Protein AF-A0A952CXL1-F1 (afdb_monomer_lite)

Sequence (79 aa):
MADAQGILVFNERIKLVAGFANALAIGIIGIAVFKPIAEGLSASWLAVAGWGMIGLAIHVLSHYILGHLRSEMRHATLL

Foldseek 3Di:
DVPVVVVVVVLVVLLVVLVVLLVVLVVLLVCLVCQCVVCPPNGDNVVSVVSNVVSVVSNVVSVVSNVVSVVVVVVVVVD

pLDDT: mean 91.58, std 10.59, range [51.03, 98.44]

Radius of gyration: 17.87 Å; chains: 1; bounding box: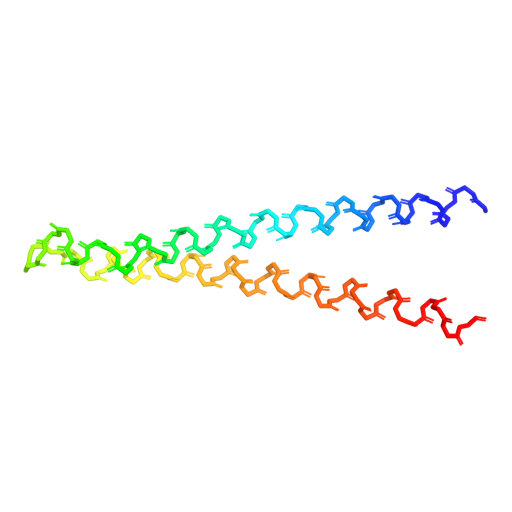 46×15×51 Å

Secondary structure (DSSP, 8-state):
-HHHHHHHHHHHHHHHHHHHHHHHHHHHHHHHHHHHHHHGGG--HHHHHHHHHHHHHHHHHHHHHHHHHHHHHHHHH--

Structure (mmCIF, N/CA/C/O backbone):
data_AF-A0A952CXL1-F1
#
_entry.id   AF-A0A952CXL1-F1
#
loop_
_atom_site.group_PDB
_atom_site.id
_atom_site.type_symbol
_atom_site.label_atom_id
_atom_site.label_alt_id
_atom_site.label_comp_id
_atom_site.label_asym_id
_atom_site.label_entity_id
_atom_site.label_seq_id
_atom_site.pdbx_PDB_ins_code
_atom_site.Cartn_x
_atom_site.Cartn_y
_atom_site.Cartn_z
_atom_site.occupancy
_atom_site.B_iso_or_equiv
_atom_site.auth_seq_id
_atom_site.auth_comp_id
_atom_site.auth_asym_id
_atom_site.auth_atom_id
_atom_site.pdbx_PDB_model_num
ATOM 1 N N . MET A 1 1 ? -19.192 2.093 30.264 1.00 51.03 1 MET A N 1
ATOM 2 C CA . MET A 1 1 ? -19.361 3.377 29.536 1.00 51.03 1 MET A CA 1
ATOM 3 C C . MET A 1 1 ? -18.028 4.009 29.118 1.00 51.03 1 MET A C 1
ATOM 5 O O . MET A 1 1 ? -18.011 4.652 28.076 1.00 51.03 1 MET A O 1
ATOM 9 N N . ALA A 1 2 ? -16.923 3.840 29.865 1.00 58.91 2 ALA A N 1
ATOM 10 C CA . ALA A 1 2 ? -15.586 4.317 29.459 1.00 58.91 2 ALA A CA 1
ATOM 11 C C . ALA A 1 2 ? -14.883 3.425 28.403 1.00 58.91 2 ALA A C 1
ATOM 13 O O . ALA A 1 2 ? -13.924 3.839 27.764 1.00 58.91 2 ALA A O 1
ATOM 14 N N . ASP A 1 3 ? -15.386 2.211 28.201 1.00 75.75 3 ASP A N 1
ATOM 15 C CA . ASP A 1 3 ? -14.894 1.166 27.302 1.00 75.75 3 ASP A CA 1
ATOM 16 C C . ASP A 1 3 ? -15.356 1.354 25.847 1.00 75.75 3 ASP A C 1
ATOM 18 O O . ASP A 1 3 ? -14.536 1.351 24.930 1.00 75.75 3 ASP A O 1
ATOM 22 N N . ALA A 1 4 ? -16.651 1.604 25.629 1.00 79.19 4 ALA A N 1
ATOM 23 C CA . ALA A 1 4 ? -17.218 1.744 24.284 1.00 79.19 4 ALA A CA 1
ATOM 24 C C . ALA A 1 4 ? -16.655 2.957 23.520 1.00 79.19 4 ALA A C 1
ATOM 26 O O . ALA A 1 4 ? -16.328 2.860 22.339 1.00 79.19 4 ALA A O 1
ATOM 27 N N . GLN A 1 5 ? -16.477 4.094 24.203 1.00 82.31 5 GLN A N 1
ATOM 28 C CA . GLN A 1 5 ? -15.876 5.288 23.597 1.00 82.31 5 GLN A CA 1
ATOM 29 C C . GLN A 1 5 ? -14.404 5.061 23.229 1.00 82.31 5 GLN A C 1
ATOM 31 O O . GLN A 1 5 ? -13.957 5.506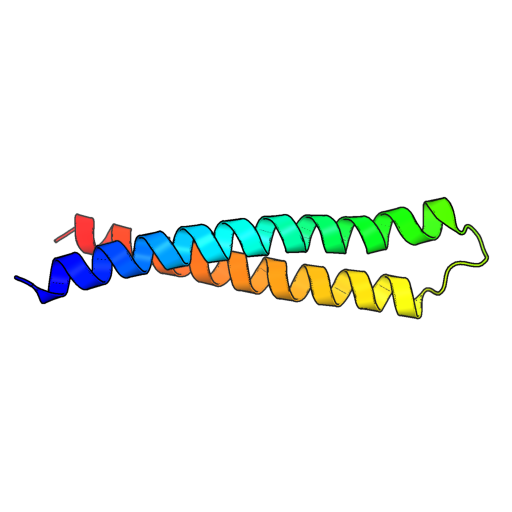 22.173 1.00 82.31 5 GLN A O 1
ATOM 36 N N . GLY A 1 6 ? -13.660 4.324 24.062 1.00 87.50 6 GLY A N 1
ATOM 37 C CA . GLY A 1 6 ? -12.270 3.965 23.779 1.00 87.50 6 GLY A CA 1
ATOM 38 C C . GLY A 1 6 ? -12.127 3.119 22.511 1.00 87.50 6 GL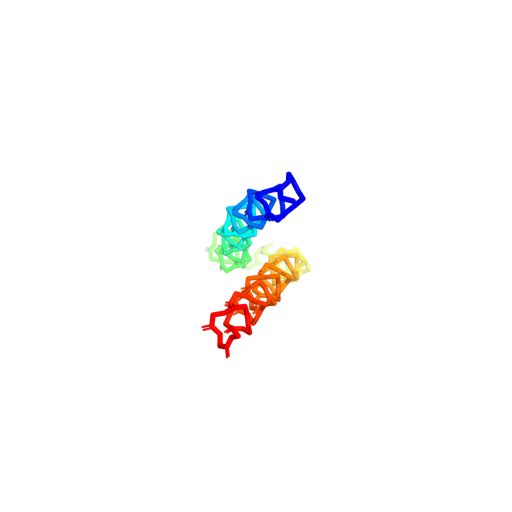Y A C 1
ATOM 39 O O . GLY A 1 6 ? -11.237 3.376 21.700 1.00 87.50 6 GLY A O 1
ATOM 40 N N . ILE A 1 7 ? -13.042 2.167 22.300 1.00 88.31 7 ILE A N 1
ATOM 41 C CA . ILE A 1 7 ? -13.078 1.322 21.096 1.00 88.31 7 ILE A CA 1
ATOM 42 C C . ILE A 1 7 ? -13.382 2.155 19.845 1.00 88.31 7 ILE A C 1
ATOM 44 O O . ILE A 1 7 ? -12.715 1.991 18.825 1.00 88.31 7 ILE A O 1
ATOM 48 N N . LEU A 1 8 ? -14.334 3.090 19.919 1.00 88.06 8 LEU A N 1
ATOM 49 C CA . LEU A 1 8 ? -14.664 3.965 18.788 1.00 88.06 8 LEU A CA 1
ATOM 50 C C . LEU A 1 8 ? -13.465 4.823 18.361 1.00 88.06 8 LEU A C 1
ATOM 52 O O . LEU A 1 8 ? -13.111 4.844 17.183 1.00 88.06 8 LEU A O 1
ATOM 56 N N . VAL A 1 9 ? -12.786 5.457 19.321 1.00 91.88 9 VAL A N 1
ATOM 57 C CA . VAL A 1 9 ? -11.586 6.268 19.050 1.00 91.88 9 VAL A CA 1
ATOM 58 C C . VAL A 1 9 ? -10.462 5.415 18.462 1.00 91.88 9 VAL A C 1
ATOM 60 O O . VAL A 1 9 ? -9.752 5.853 17.554 1.00 91.88 9 VAL A O 1
ATOM 63 N N . PHE A 1 10 ? -10.281 4.190 18.958 1.00 91.25 10 PHE A N 1
ATOM 64 C CA . PHE A 1 10 ? -9.304 3.264 18.395 1.00 91.25 10 PHE A CA 1
ATOM 65 C C . PHE A 1 10 ? -9.638 2.912 16.938 1.00 91.25 10 PHE A C 1
ATOM 67 O O . PHE A 1 10 ? -8.774 3.040 16.069 1.00 91.25 10 PHE A O 1
ATOM 74 N N . ASN A 1 11 ? -10.891 2.567 16.643 1.00 92.94 11 ASN A N 1
ATOM 75 C CA . ASN A 1 11 ? -11.340 2.217 15.294 1.00 92.94 11 ASN A CA 1
ATOM 76 C C . ASN A 1 11 ? -11.156 3.369 14.297 1.00 92.94 11 ASN A C 1
ATOM 78 O O . ASN A 1 11 ? -10.727 3.139 13.164 1.00 92.94 11 ASN A O 1
ATOM 82 N N . GLU A 1 12 ? -11.407 4.613 14.708 1.00 94.81 12 GLU A N 1
ATOM 83 C CA . GLU A 1 12 ? -11.135 5.794 13.881 1.00 94.81 12 GLU A CA 1
ATOM 84 C C . GLU A 1 12 ? -9.646 5.943 13.552 1.00 94.81 12 GLU A C 1
ATOM 86 O O . GLU A 1 12 ? -9.285 6.176 12.396 1.00 94.81 12 GLU A O 1
ATOM 91 N N . ARG A 1 13 ? -8.762 5.743 14.537 1.00 96.69 13 ARG A N 1
ATOM 92 C CA . ARG A 1 13 ? -7.306 5.789 14.322 1.00 96.69 13 ARG A CA 1
ATOM 93 C C . ARG A 1 13 ? -6.849 4.695 13.368 1.00 96.69 13 ARG A C 1
ATOM 95 O O . ARG A 1 13 ? -6.103 4.983 12.434 1.00 96.69 13 ARG A O 1
ATOM 102 N N . ILE A 1 14 ? -7.320 3.462 13.556 1.00 96.56 14 ILE A N 1
ATOM 103 C CA . ILE A 1 14 ? -6.983 2.347 12.660 1.00 96.56 14 ILE A CA 1
ATOM 104 C C . ILE A 1 14 ? -7.495 2.616 11.246 1.00 96.56 14 ILE A C 1
ATOM 106 O O . ILE A 1 14 ? -6.769 2.380 10.283 1.00 96.56 14 ILE A O 1
ATOM 110 N N . LYS A 1 15 ? -8.697 3.181 11.098 1.00 95.94 15 LYS A N 1
ATOM 111 C CA . LYS A 1 15 ? -9.236 3.582 9.794 1.00 95.94 15 LYS A CA 1
ATOM 112 C C . LYS A 1 15 ? -8.339 4.607 9.095 1.00 95.94 15 LYS A C 1
ATOM 114 O O . LYS A 1 15 ? -8.075 4.456 7.903 1.00 95.94 15 LYS A O 1
ATOM 119 N N . LEU A 1 16 ? -7.857 5.622 9.816 1.00 97.75 16 LEU A N 1
ATOM 120 C CA . LEU A 1 16 ? -6.932 6.622 9.271 1.00 97.75 16 LEU A CA 1
ATOM 121 C C . LEU A 1 16 ? -5.598 5.991 8.856 1.00 97.75 16 LEU A C 1
ATOM 123 O O . LEU A 1 16 ? -5.130 6.232 7.744 1.00 97.75 16 LEU A O 1
ATOM 127 N N . VAL A 1 17 ? -5.018 5.142 9.708 1.00 98.00 17 VAL A N 1
ATOM 128 C CA . VAL A 1 17 ? -3.751 4.448 9.425 1.00 98.00 17 VAL A CA 1
ATOM 129 C C . VAL A 1 17 ? -3.884 3.522 8.218 1.00 98.00 17 VAL A C 1
ATOM 131 O O . VAL A 1 17 ? -3.047 3.575 7.323 1.00 98.00 17 VAL A O 1
ATOM 134 N N . ALA A 1 18 ? -4.947 2.720 8.143 1.00 97.81 18 ALA A N 1
ATOM 135 C CA . ALA A 1 18 ? -5.192 1.828 7.012 1.00 97.81 18 ALA A CA 1
ATOM 136 C C . ALA A 1 18 ? -5.454 2.610 5.714 1.00 97.81 18 ALA A C 1
ATOM 138 O O . ALA A 1 18 ? -4.954 2.238 4.656 1.00 97.81 18 ALA A O 1
ATOM 139 N N . GLY A 1 19 ? -6.181 3.730 5.781 1.00 97.88 19 GLY A N 1
ATOM 140 C CA . GLY A 1 19 ? -6.374 4.617 4.632 1.00 97.88 19 GLY A CA 1
ATOM 141 C C . GLY A 1 19 ? -5.060 5.217 4.121 1.00 97.88 19 GLY A C 1
ATOM 142 O O . GLY A 1 19 ? -4.811 5.229 2.916 1.00 97.88 19 GLY A O 1
ATOM 143 N N . PHE A 1 20 ? -4.190 5.655 5.031 1.00 98.19 20 PHE A N 1
ATOM 144 C CA . PHE A 1 20 ? -2.863 6.166 4.691 1.00 98.19 20 PHE A CA 1
ATOM 145 C C . PHE A 1 20 ? -1.950 5.075 4.114 1.00 98.19 20 PHE A C 1
ATOM 147 O O . PHE A 1 20 ? -1.341 5.274 3.063 1.00 98.19 20 PHE A O 1
ATOM 154 N N . ALA A 1 21 ? -1.903 3.902 4.748 1.00 98.19 21 ALA A N 1
ATOM 155 C CA . ALA A 1 21 ? -1.133 2.756 4.270 1.00 98.19 21 ALA A CA 1
ATOM 156 C C . ALA A 1 21 ? -1.588 2.313 2.871 1.00 98.19 21 ALA A C 1
ATOM 158 O O . ALA A 1 21 ? -0.751 2.039 2.013 1.00 98.19 21 ALA A O 1
ATOM 159 N N . ASN A 1 22 ? -2.895 2.339 2.601 1.00 98.19 22 ASN A N 1
ATOM 160 C CA . ASN A 1 22 ? -3.436 2.099 1.267 1.00 98.19 22 ASN A CA 1
ATOM 161 C C . ASN A 1 22 ? -2.932 3.126 0.239 1.00 98.19 22 ASN A C 1
ATOM 163 O O . ASN A 1 22 ? -2.541 2.751 -0.863 1.00 98.19 22 ASN A O 1
ATOM 167 N N . ALA A 1 23 ? -2.914 4.417 0.582 1.00 98.19 23 ALA A N 1
ATOM 168 C CA . ALA A 1 23 ? -2.412 5.452 -0.322 1.00 98.19 23 ALA A CA 1
ATOM 169 C C . ALA A 1 23 ? -0.917 5.258 -0.640 1.00 98.19 23 ALA A C 1
ATOM 171 O O . ALA A 1 23 ? -0.519 5.337 -1.803 1.00 98.19 23 ALA A O 1
ATOM 172 N N . LEU A 1 24 ? -0.101 4.927 0.368 1.00 98.19 24 LEU A N 1
ATOM 173 C CA . LEU A 1 24 ? 1.307 4.572 0.167 1.00 98.19 24 LEU A CA 1
ATOM 174 C C . LEU A 1 24 ? 1.464 3.337 -0.722 1.00 98.19 24 LEU A C 1
ATOM 176 O O . LEU A 1 24 ? 2.299 3.332 -1.624 1.00 98.19 24 LEU A O 1
ATOM 180 N N . ALA A 1 25 ? 0.644 2.311 -0.500 1.00 98.25 25 ALA A N 1
ATOM 181 C CA . ALA A 1 25 ? 0.653 1.088 -1.288 1.00 98.25 25 ALA A CA 1
ATOM 182 C C . ALA A 1 25 ? 0.411 1.363 -2.776 1.00 98.25 25 ALA A C 1
ATOM 184 O O . ALA A 1 25 ? 1.151 0.862 -3.618 1.00 98.25 25 ALA A O 1
ATOM 185 N N . ILE A 1 26 ? -0.564 2.217 -3.102 1.00 98.19 26 ILE A N 1
ATOM 186 C CA . ILE A 1 26 ? -0.822 2.648 -4.483 1.00 98.19 26 ILE A CA 1
ATOM 187 C C . ILE A 1 26 ? 0.393 3.386 -5.060 1.00 98.19 26 ILE A C 1
ATOM 189 O O . ILE A 1 26 ? 0.775 3.122 -6.198 1.00 98.19 26 ILE A O 1
ATOM 193 N N . GLY A 1 27 ? 1.046 4.252 -4.279 1.00 97.56 27 GLY A N 1
ATOM 194 C CA . GLY A 1 27 ? 2.298 4.901 -4.687 1.00 97.56 27 GLY A CA 1
ATOM 195 C C . GLY A 1 27 ? 3.409 3.896 -5.017 1.00 97.56 27 GLY A C 1
ATOM 196 O O . GLY A 1 27 ? 4.061 4.011 -6.053 1.00 97.56 27 GLY A O 1
ATOM 197 N N . ILE A 1 28 ? 3.576 2.865 -4.185 1.00 98.12 28 ILE A N 1
ATOM 198 C CA . ILE A 1 28 ? 4.557 1.787 -4.389 1.00 98.12 28 ILE A CA 1
ATOM 199 C C . ILE A 1 28 ? 4.221 0.948 -5.632 1.00 98.12 28 ILE A C 1
ATOM 201 O O . ILE A 1 28 ? 5.109 0.655 -6.433 1.00 98.12 28 ILE A O 1
ATOM 205 N N . ILE A 1 29 ? 2.948 0.600 -5.839 1.00 97.75 29 ILE A N 1
ATOM 206 C CA . ILE A 1 29 ? 2.492 -0.067 -7.071 1.00 97.75 29 ILE A CA 1
ATOM 207 C C . ILE A 1 29 ? 2.808 0.814 -8.286 1.00 97.75 29 ILE A C 1
ATOM 209 O O . ILE A 1 29 ? 3.297 0.318 -9.299 1.00 97.75 29 ILE A O 1
ATOM 213 N N . GLY A 1 30 ? 2.610 2.129 -8.167 1.00 97.12 30 GLY A N 1
ATOM 214 C CA . GLY A 1 30 ? 3.002 3.104 -9.181 1.00 97.12 30 GLY A CA 1
ATOM 215 C C . GLY A 1 30 ? 4.480 2.998 -9.557 1.00 97.12 30 GLY A C 1
ATOM 216 O O . GLY A 1 30 ? 4.793 2.965 -10.742 1.00 97.12 30 GLY A O 1
ATOM 217 N N . ILE A 1 31 ? 5.393 2.856 -8.587 1.00 95.94 31 ILE A N 1
ATOM 218 C CA . ILE A 1 31 ? 6.832 2.662 -8.859 1.00 95.94 31 ILE A CA 1
ATOM 219 C C . ILE A 1 31 ? 7.063 1.430 -9.739 1.00 95.94 31 ILE A C 1
ATOM 221 O O . ILE A 1 31 ? 7.833 1.505 -10.695 1.00 95.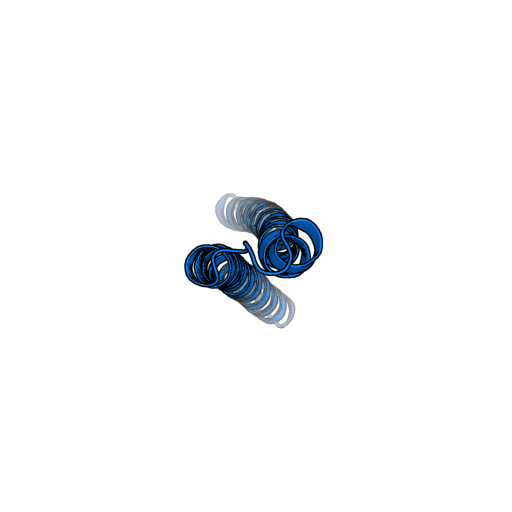94 31 ILE A O 1
ATOM 225 N N . ALA A 1 32 ? 6.384 0.315 -9.463 1.00 96.06 32 ALA A N 1
ATOM 226 C CA . ALA A 1 32 ? 6.501 -0.891 -10.280 1.00 96.06 32 ALA A CA 1
ATOM 227 C C . ALA A 1 32 ? 6.066 -0.653 -11.737 1.00 96.06 32 ALA A C 1
ATOM 229 O O . ALA A 1 32 ? 6.704 -1.157 -12.657 1.00 96.06 32 ALA A O 1
ATOM 230 N N . VAL A 1 33 ? 5.023 0.155 -11.951 1.00 96.00 33 VAL A N 1
ATOM 231 C CA . VAL A 1 33 ? 4.529 0.519 -13.289 1.00 96.00 33 VAL A CA 1
ATOM 232 C C . VAL A 1 33 ? 5.463 1.509 -13.993 1.00 96.00 33 VAL A C 1
ATOM 234 O O . VAL A 1 33 ? 5.746 1.350 -15.178 1.00 96.00 33 VAL A O 1
ATOM 237 N N . PHE A 1 34 ? 5.972 2.519 -13.283 1.00 96.62 34 PHE A N 1
ATOM 238 C CA . PHE A 1 34 ? 6.801 3.574 -13.873 1.00 96.62 34 PHE A CA 1
ATOM 239 C C . PHE A 1 34 ? 8.253 3.158 -14.109 1.00 96.62 34 PHE A C 1
ATOM 241 O O . PHE A 1 34 ? 8.872 3.644 -15.051 1.00 96.62 34 PHE A O 1
ATOM 248 N N . LYS A 1 35 ? 8.812 2.253 -13.300 1.00 93.94 35 LYS A N 1
ATOM 249 C CA . LYS A 1 35 ? 10.210 1.811 -13.420 1.00 93.94 35 LYS A CA 1
ATOM 250 C C . LYS A 1 35 ? 10.584 1.292 -14.822 1.00 93.94 35 LYS A C 1
ATOM 252 O O . LYS A 1 35 ? 11.566 1.797 -15.360 1.00 93.94 35 LYS A O 1
ATOM 257 N N . PRO A 1 36 ? 9.833 0.377 -15.470 1.00 94.69 36 PRO A N 1
ATOM 258 C CA . PRO A 1 36 ? 10.159 -0.057 -16.831 1.00 94.69 36 PRO A CA 1
ATOM 259 C C . PRO A 1 36 ? 9.984 1.054 -17.876 1.00 94.69 36 PRO A C 1
ATOM 261 O O . PRO A 1 36 ? 10.688 1.056 -18.880 1.00 94.69 36 PRO A O 1
ATOM 264 N N . ILE A 1 37 ? 9.094 2.022 -17.634 1.00 95.62 37 ILE A N 1
ATOM 265 C CA . ILE A 1 37 ? 8.919 3.191 -18.510 1.00 95.62 37 ILE A CA 1
ATOM 266 C C . ILE A 1 37 ? 10.145 4.113 -18.414 1.00 95.62 37 ILE A C 1
ATOM 268 O O . ILE A 1 37 ? 10.610 4.623 -19.429 1.00 95.62 37 ILE A O 1
ATOM 272 N N . ALA A 1 38 ? 10.686 4.300 -17.209 1.00 95.44 38 ALA A N 1
ATOM 273 C CA . ALA A 1 38 ? 11.848 5.149 -16.963 1.00 95.44 38 ALA A CA 1
ATOM 274 C C . ALA A 1 38 ? 13.179 4.501 -17.393 1.00 95.44 38 ALA A C 1
ATOM 276 O O . ALA A 1 38 ? 14.059 5.193 -17.897 1.00 95.44 38 ALA A O 1
ATOM 277 N N . GLU A 1 39 ? 13.338 3.188 -17.196 1.00 94.81 39 GLU A N 1
ATOM 278 C CA . GLU A 1 39 ? 14.602 2.460 -17.424 1.00 94.81 39 GLU A CA 1
ATOM 279 C C . GLU A 1 39 ? 14.647 1.707 -18.774 1.00 94.81 39 GLU A C 1
ATOM 281 O O . GLU A 1 39 ? 15.709 1.233 -19.195 1.00 94.81 39 GLU A O 1
ATOM 286 N N . GLY A 1 40 ? 13.518 1.580 -19.481 1.00 92.44 40 GLY A N 1
ATOM 287 C CA . GLY A 1 40 ? 13.428 0.855 -20.751 1.00 92.44 40 GLY A CA 1
ATOM 288 C C . GLY A 1 40 ? 13.904 -0.600 -20.639 1.00 92.44 40 GLY A C 1
ATOM 289 O O . GLY A 1 40 ? 13.573 -1.311 -19.692 1.00 92.44 40 GLY A O 1
ATOM 290 N N . LEU A 1 41 ? 14.723 -1.050 -21.598 1.00 90.25 41 LEU A N 1
ATOM 291 C CA . LEU A 1 41 ? 15.263 -2.421 -21.632 1.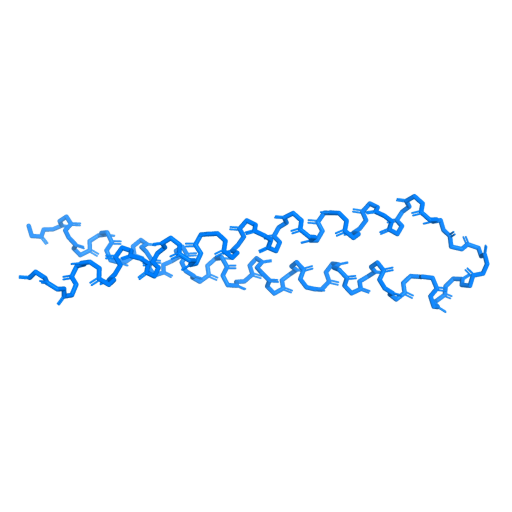00 90.25 41 LEU A CA 1
ATOM 292 C C . LEU A 1 41 ? 16.233 -2.743 -20.481 1.00 90.25 41 LEU A C 1
ATOM 294 O O . LEU A 1 41 ? 16.530 -3.913 -20.255 1.00 90.25 41 LEU A O 1
ATOM 298 N N . SER A 1 42 ? 16.729 -1.733 -19.760 1.00 93.94 42 SER A N 1
ATOM 299 C CA . SER A 1 42 ? 17.629 -1.928 -18.614 1.00 93.94 42 SER A CA 1
ATOM 300 C C . SER A 1 42 ? 16.895 -2.217 -17.300 1.00 93.94 42 SER A C 1
ATOM 302 O O . SER A 1 42 ? 17.532 -2.508 -16.286 1.00 93.94 42 SER A O 1
ATOM 304 N N . ALA A 1 43 ? 15.559 -2.163 -17.309 1.00 92.88 43 ALA A N 1
ATOM 305 C CA . ALA A 1 43 ? 14.754 -2.354 -16.117 1.00 92.88 43 ALA A CA 1
ATOM 306 C C . ALA A 1 43 ? 14.915 -3.766 -15.537 1.00 92.88 43 ALA A C 1
ATOM 308 O O . ALA A 1 43 ? 14.715 -4.779 -16.211 1.00 92.88 43 ALA A O 1
ATOM 309 N N . SER A 1 44 ? 15.209 -3.842 -14.239 1.00 96.56 44 SER A N 1
ATOM 310 C CA . SER A 1 44 ? 15.209 -5.119 -13.525 1.00 96.56 44 SER A CA 1
ATOM 311 C C . SER A 1 44 ? 13.775 -5.581 -13.268 1.00 96.56 44 SER A C 1
ATOM 313 O O . SER A 1 44 ? 13.094 -5.068 -12.376 1.00 96.56 44 SER A O 1
ATOM 315 N N . TRP A 1 45 ? 13.325 -6.593 -14.011 1.00 94.44 45 TRP A N 1
ATOM 316 C CA . TRP A 1 45 ? 11.998 -7.193 -13.828 1.00 94.44 45 TRP A CA 1
ATOM 317 C C . TRP A 1 45 ? 11.796 -7.800 -12.439 1.00 94.44 45 TRP A C 1
ATOM 319 O O . TRP A 1 45 ? 10.685 -7.767 -11.915 1.00 94.44 45 TRP A O 1
ATOM 329 N N . LEU A 1 46 ? 12.869 -8.278 -11.800 1.00 96.69 46 LEU A N 1
ATOM 330 C CA . LEU A 1 46 ? 12.815 -8.733 -10.411 1.00 96.69 46 LEU A CA 1
ATOM 331 C C . LEU A 1 46 ? 12.506 -7.571 -9.458 1.00 96.69 46 LEU A C 1
ATOM 333 O O . LEU A 1 46 ? 11.689 -7.720 -8.554 1.00 96.69 46 LEU A O 1
ATOM 337 N N . ALA A 1 47 ? 13.113 -6.401 -9.679 1.00 94.62 47 ALA A N 1
ATOM 338 C CA . ALA A 1 47 ? 12.817 -5.210 -8.888 1.00 94.62 47 ALA A CA 1
ATOM 339 C C . ALA A 1 47 ? 11.389 -4.704 -9.142 1.00 94.62 47 ALA A C 1
ATOM 341 O O . ALA A 1 47 ? 10.700 -4.342 -8.193 1.00 94.62 47 ALA A O 1
ATOM 342 N N . VAL A 1 48 ? 10.923 -4.714 -10.396 1.00 96.62 48 VAL A N 1
ATOM 343 C CA . VAL A 1 48 ? 9.533 -4.374 -10.755 1.00 96.62 48 VAL A CA 1
ATOM 344 C C . VAL A 1 48 ? 8.547 -5.286 -10.028 1.00 96.62 48 VAL A C 1
ATOM 346 O O . VAL A 1 48 ? 7.641 -4.794 -9.357 1.00 96.62 48 VAL A O 1
ATOM 349 N N . ALA A 1 49 ? 8.756 -6.602 -10.099 1.00 97.50 49 ALA A N 1
ATOM 350 C CA . ALA A 1 49 ? 7.932 -7.575 -9.393 1.00 97.50 49 ALA A CA 1
ATOM 351 C C . ALA A 1 49 ? 7.990 -7.365 -7.873 1.00 97.50 49 ALA A C 1
ATOM 353 O O . ALA A 1 49 ? 6.953 -7.385 -7.219 1.00 97.50 49 ALA A O 1
ATOM 354 N N . GLY A 1 50 ? 9.175 -7.096 -7.315 1.00 97.69 50 GLY A N 1
ATOM 355 C CA . GLY A 1 50 ? 9.356 -6.812 -5.891 1.00 97.69 50 GLY A CA 1
ATOM 356 C C . GLY A 1 50 ? 8.547 -5.603 -5.420 1.00 97.69 50 GLY A C 1
ATOM 357 O O . GLY A 1 50 ? 7.759 -5.722 -4.482 1.00 97.69 50 GLY A O 1
ATOM 358 N N . TRP A 1 51 ? 8.674 -4.460 -6.100 1.00 96.94 51 TRP A N 1
ATOM 359 C CA . TRP A 1 51 ? 7.887 -3.262 -5.786 1.00 96.94 51 TRP A CA 1
ATOM 360 C C . TRP A 1 51 ? 6.386 -3.512 -5.942 1.00 96.94 51 TRP A C 1
ATOM 362 O O . TRP A 1 51 ? 5.611 -3.160 -5.054 1.00 96.94 51 TRP A O 1
ATOM 372 N N . GLY A 1 52 ? 5.980 -4.183 -7.023 1.00 97.81 52 GLY A N 1
ATOM 373 C CA . GLY A 1 52 ? 4.578 -4.508 -7.277 1.00 97.81 52 GLY A CA 1
ATOM 374 C C . GLY A 1 52 ? 3.984 -5.391 -6.181 1.00 97.81 52 GLY A C 1
ATOM 375 O O . GLY A 1 52 ? 2.911 -5.088 -5.666 1.00 97.81 52 GLY A O 1
ATOM 376 N N . MET A 1 53 ? 4.705 -6.434 -5.767 1.00 98.25 53 MET A N 1
ATOM 377 C CA . MET A 1 53 ? 4.270 -7.365 -4.724 1.00 98.25 53 MET A CA 1
ATOM 378 C C . MET A 1 53 ? 4.179 -6.704 -3.349 1.00 98.25 53 MET A C 1
ATOM 380 O O . MET A 1 53 ? 3.194 -6.915 -2.644 1.00 98.25 53 MET A O 1
ATOM 384 N N . ILE A 1 54 ? 5.165 -5.885 -2.968 1.00 98.12 54 ILE A N 1
ATOM 385 C CA . ILE A 1 54 ? 5.143 -5.156 -1.689 1.00 98.12 54 ILE A CA 1
ATOM 386 C C . ILE A 1 54 ? 3.949 -4.201 -1.653 1.00 98.12 54 ILE A C 1
ATOM 388 O O . ILE A 1 54 ? 3.175 -4.211 -0.694 1.00 98.12 54 ILE A O 1
ATOM 392 N N . GLY A 1 55 ? 3.768 -3.409 -2.711 1.00 98.06 55 GLY A N 1
ATOM 393 C CA . GLY A 1 55 ? 2.635 -2.500 -2.820 1.00 98.06 55 GLY A CA 1
ATOM 394 C C . GLY A 1 55 ? 1.302 -3.248 -2.772 1.00 98.06 55 GLY A C 1
ATOM 395 O O . GLY A 1 55 ? 0.424 -2.893 -1.990 1.00 98.06 55 GLY A O 1
ATOM 396 N N . LEU A 1 56 ? 1.162 -4.341 -3.525 1.00 98.12 56 LEU A N 1
ATOM 397 C CA . LEU A 1 56 ? -0.064 -5.139 -3.544 1.00 98.12 56 LEU A CA 1
ATOM 398 C C . LEU A 1 56 ? -0.382 -5.757 -2.176 1.00 98.12 56 LEU A C 1
ATOM 400 O O . LEU A 1 56 ? -1.531 -5.713 -1.742 1.00 98.12 56 LEU A O 1
ATOM 404 N N . ALA A 1 57 ? 0.620 -6.280 -1.468 1.00 98.44 57 ALA A N 1
ATOM 405 C CA . ALA A 1 57 ? 0.432 -6.850 -0.137 1.00 98.44 57 ALA A CA 1
ATOM 406 C C . ALA A 1 57 ? -0.100 -5.808 0.861 1.00 98.44 57 ALA A C 1
ATOM 408 O O . ALA A 1 57 ? -1.074 -6.071 1.570 1.00 98.44 57 ALA A O 1
ATOM 409 N N . ILE A 1 58 ? 0.48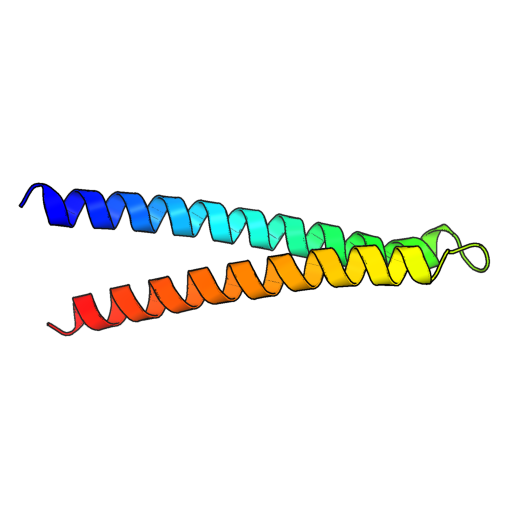6 -4.605 0.880 1.00 98.25 58 ILE A N 1
ATOM 410 C CA . ILE A 1 58 ? 0.042 -3.516 1.766 1.00 98.25 58 ILE A CA 1
ATOM 411 C C . ILE A 1 58 ? -1.355 -3.030 1.362 1.00 98.25 58 ILE A C 1
ATOM 413 O O . ILE A 1 58 ? -2.194 -2.779 2.231 1.00 98.25 58 ILE A O 1
ATOM 417 N N . HIS A 1 59 ? -1.633 -2.931 0.060 1.00 98.00 59 HIS A N 1
ATOM 418 C CA . HIS A 1 59 ? -2.937 -2.534 -0.469 1.00 98.00 59 HIS A CA 1
ATOM 419 C C . HIS A 1 59 ? -4.041 -3.499 -0.014 1.00 98.00 59 HIS A C 1
ATOM 421 O O . HIS A 1 59 ? -5.040 -3.068 0.564 1.00 98.00 59 HIS A O 1
ATOM 427 N N . VAL A 1 60 ? -3.830 -4.807 -0.198 1.00 98.25 60 VAL A N 1
ATOM 428 C CA . VAL A 1 60 ? -4.780 -5.854 0.210 1.00 98.25 60 VAL A CA 1
ATOM 429 C C . VAL A 1 60 ? -4.991 -5.846 1.721 1.00 98.25 60 VAL A C 1
ATOM 431 O O . VAL A 1 60 ? -6.136 -5.851 2.169 1.00 98.25 60 VAL A O 1
ATOM 434 N N . LEU A 1 61 ? -3.918 -5.772 2.514 1.00 98.00 61 LEU A N 1
ATOM 435 C CA . LEU A 1 61 ? -4.020 -5.717 3.974 1.00 98.00 61 LEU A CA 1
ATOM 436 C C . LEU A 1 61 ? -4.814 -4.490 4.443 1.00 98.00 61 LEU A C 1
ATOM 438 O O . LEU A 1 61 ? -5.691 -4.598 5.300 1.00 98.00 61 LEU A O 1
ATOM 442 N N . SER A 1 62 ? -4.547 -3.327 3.854 1.00 97.31 62 SER A N 1
ATOM 443 C CA . SER A 1 62 ? -5.250 -2.088 4.189 1.00 97.31 62 SER A CA 1
ATOM 444 C C . SER A 1 62 ? -6.738 -2.178 3.842 1.00 97.31 62 SER A C 1
ATOM 446 O O . SER A 1 62 ? -7.591 -1.801 4.648 1.00 97.31 62 SER A O 1
ATOM 448 N N . HIS A 1 63 ? -7.068 -2.740 2.676 1.00 96.88 63 HIS A N 1
ATOM 449 C CA . HIS A 1 63 ? -8.452 -2.990 2.276 1.00 96.88 63 HIS A CA 1
ATOM 450 C C . HIS A 1 63 ? -9.157 -4.001 3.177 1.00 96.88 63 HIS A C 1
ATOM 452 O O . HIS A 1 63 ? -10.327 -3.799 3.506 1.00 96.88 63 HIS A O 1
ATOM 458 N N . TYR A 1 64 ? -8.457 -5.050 3.610 1.00 97.19 64 TYR A N 1
ATOM 459 C CA . TYR A 1 64 ? -8.982 -6.020 4.565 1.00 97.19 64 TYR A CA 1
ATOM 460 C C . TYR A 1 64 ? -9.363 -5.343 5.887 1.00 97.19 64 TYR A C 1
ATOM 462 O O . TYR A 1 64 ? -10.497 -5.489 6.341 1.00 97.19 64 TYR A O 1
ATOM 470 N N . ILE A 1 65 ? -8.470 -4.526 6.455 1.00 95.75 65 ILE A N 1
ATOM 471 C CA . ILE A 1 65 ? -8.723 -3.792 7.706 1.00 95.75 65 ILE A CA 1
ATOM 472 C C . ILE A 1 65 ? -9.914 -2.836 7.552 1.00 95.75 65 ILE A C 1
ATOM 474 O O . ILE A 1 65 ? -10.826 -2.836 8.377 1.00 95.75 65 ILE A O 1
ATOM 478 N N . LEU A 1 66 ? -9.954 -2.043 6.476 1.00 95.25 66 LEU A N 1
ATOM 479 C CA . LEU A 1 66 ? -11.058 -1.110 6.222 1.00 95.25 66 LEU A CA 1
ATOM 480 C C . LEU A 1 66 ? -12.399 -1.829 6.017 1.00 95.25 66 LEU A C 1
ATOM 482 O O . LEU A 1 66 ? -13.441 -1.336 6.457 1.00 95.25 66 LEU A O 1
ATOM 486 N N . GLY A 1 67 ? -12.381 -2.981 5.344 1.00 94.56 67 GLY A N 1
ATOM 487 C CA . GLY A 1 67 ? -13.553 -3.831 5.148 1.00 94.56 67 GLY A CA 1
ATOM 488 C C . GLY A 1 67 ? -14.059 -4.418 6.462 1.00 94.56 67 GLY A C 1
ATOM 489 O O . GLY A 1 67 ? -15.258 -4.355 6.738 1.00 94.56 67 GLY A O 1
ATOM 490 N N . HIS A 1 68 ? -13.145 -4.905 7.298 1.00 94.06 68 HIS A N 1
ATOM 491 C CA . HIS A 1 68 ? -13.458 -5.440 8.617 1.00 94.06 68 HIS A CA 1
ATOM 492 C C . HIS A 1 68 ? -14.090 -4.376 9.526 1.00 94.06 68 HIS A C 1
ATOM 494 O O . HIS A 1 68 ? -15.214 -4.567 9.987 1.00 94.06 68 HIS A O 1
ATOM 500 N N . LEU A 1 69 ? -13.461 -3.200 9.658 1.00 92.38 69 LEU A N 1
ATOM 501 C CA . LEU A 1 69 ? -14.005 -2.075 10.435 1.00 92.38 69 LEU A CA 1
ATOM 502 C C . LEU A 1 69 ? -15.396 -1.642 9.945 1.00 92.38 69 LEU A C 1
ATOM 504 O O . LEU A 1 69 ? -16.274 -1.300 10.736 1.00 92.38 69 LEU A O 1
ATOM 508 N N . ARG A 1 70 ? -15.629 -1.662 8.624 1.00 90.25 70 ARG A N 1
ATOM 509 C CA . ARG A 1 70 ? -16.948 -1.368 8.041 1.00 90.25 70 ARG A CA 1
ATOM 510 C C . ARG A 1 70 ? -17.996 -2.411 8.429 1.00 90.25 70 ARG A C 1
ATOM 512 O O . ARG A 1 70 ? -19.158 -2.047 8.608 1.00 90.25 70 ARG A O 1
ATOM 519 N N . SER A 1 71 ? -17.610 -3.681 8.517 1.00 89.50 71 SER A N 1
ATOM 520 C CA . SER A 1 71 ? -18.503 -4.758 8.948 1.00 89.50 71 SER A CA 1
ATOM 521 C C . SER A 1 71 ? -18.909 -4.578 10.408 1.00 89.50 71 SER A C 1
ATOM 523 O O . SER A 1 71 ? -20.097 -4.619 10.717 1.00 89.50 71 SER A O 1
ATOM 525 N N . GLU A 1 72 ? -17.948 -4.298 11.289 1.00 84.44 72 GLU A N 1
ATOM 526 C CA . GLU A 1 72 ? -18.201 -4.098 12.721 1.00 84.44 72 GLU A CA 1
ATOM 527 C C . GLU A 1 72 ? -19.132 -2.910 12.992 1.00 84.44 72 GLU A C 1
ATOM 529 O O . GLU A 1 72 ? -20.129 -3.054 13.698 1.00 84.44 72 GLU A O 1
ATOM 534 N N . MET A 1 73 ? -18.882 -1.755 12.363 1.00 78.88 73 MET A N 1
ATOM 535 C CA . MET A 1 73 ? -19.745 -0.572 12.516 1.00 78.88 73 MET A CA 1
ATOM 536 C C . MET A 1 73 ? -21.183 -0.828 12.046 1.00 78.88 73 MET A C 1
ATOM 538 O O . MET A 1 73 ? -22.136 -0.337 12.652 1.00 78.88 73 MET A O 1
ATOM 542 N N . ARG A 1 74 ? -21.360 -1.610 10.973 1.00 80.25 74 ARG A N 1
ATOM 543 C CA . ARG A 1 74 ? -22.692 -1.956 10.460 1.00 80.25 74 ARG A CA 1
ATOM 544 C C . ARG A 1 74 ? -23.470 -2.802 11.463 1.00 80.25 74 ARG A C 1
ATOM 546 O O . ARG A 1 74 ? -24.641 -2.521 11.688 1.00 80.25 74 ARG A O 1
ATOM 553 N N . HIS A 1 75 ? -22.836 -3.808 12.064 1.00 72.81 75 HIS A N 1
ATOM 554 C CA . HIS A 1 75 ? -23.485 -4.644 13.076 1.00 72.81 75 HIS A CA 1
ATOM 555 C C . HIS A 1 75 ? -23.828 -3.858 14.342 1.00 72.81 75 HIS A C 1
ATOM 557 O O . HIS A 1 75 ? -24.908 -4.050 14.887 1.00 72.81 75 HIS A O 1
ATOM 563 N N . ALA A 1 76 ? -22.972 -2.920 14.750 1.00 70.31 76 ALA A N 1
ATOM 564 C CA . ALA A 1 76 ? -23.243 -2.043 15.886 1.00 70.31 76 ALA A CA 1
ATOM 565 C C . ALA A 1 76 ? -24.408 -1.059 15.653 1.00 70.31 76 ALA A C 1
ATOM 567 O O . ALA A 1 76 ? -24.975 -0.568 16.617 1.00 70.31 76 ALA A O 1
ATOM 568 N N . THR A 1 77 ? -24.766 -0.760 14.397 1.00 63.53 77 THR A N 1
ATOM 569 C CA . THR A 1 77 ? -25.876 0.159 14.058 1.00 63.53 77 THR A CA 1
ATOM 570 C C . THR A 1 77 ? -27.237 -0.554 13.974 1.00 63.53 77 THR A C 1
ATOM 572 O O . THR A 1 77 ? -28.273 0.101 13.930 1.00 63.53 77 THR A O 1
ATOM 575 N N . LEU A 1 78 ? -27.253 -1.891 13.899 1.00 65.25 78 LEU A N 1
ATOM 576 C CA . LEU A 1 78 ? -28.469 -2.708 13.746 1.00 65.25 78 LEU A CA 1
ATOM 577 C C . LEU A 1 78 ? -28.995 -3.287 15.075 1.00 65.25 78 LEU A C 1
ATOM 579 O O . LEU A 1 78 ? -29.963 -4.048 15.054 1.00 65.25 78 LEU A O 1
ATOM 583 N N . LEU A 1 79 ? -28.353 -2.950 16.195 1.00 54.38 79 LEU A N 1
ATOM 584 C CA . LEU A 1 79 ? -28.707 -3.337 17.564 1.00 54.38 79 LEU A CA 1
ATOM 585 C C . LEU A 1 79 ? -29.081 -2.088 18.365 1.00 54.38 79 LEU A C 1
ATOM 587 O O . LEU A 1 79 ? -29.988 -2.207 19.216 1.00 54.38 79 LEU A O 1
#